Protein AF-A0A3B3Z9Q5-F1 (afdb_monomer_lite)

Foldseek 3Di:
DWADWDFPDDDQWKTKIATDDDPDDFQWKKKWKDLPDDIDIDIGRDRMDMDGRDHGPGDMDMDMDTDHDPPDD

Radius of gyration: 13.24 Å; chains: 1; bounding box: 39×24×32 Å

Sequence (73 aa):
MIHNLTVTGVSTSSMNLSWTKPAGHSSFYTVHWTDGHEPMTETVTETFTGITNLTAGVEYNITVTAVHSTQVS

pLDDT: mean 91.74, std 11.81, range [44.59, 98.62]

InterPro domains:
  IPR003961 Fibronectin type III [PF00041] (3-69)
  IPR003961 Fibronectin type III [PS50853] (1-73)
  IPR003961 Fibronectin type III [SM00060] (1-73)
  IPR003961 Fibronectin type III [cd00063] (3-73)
  IPR013783 Immunoglobulin-like fold [G3DSA:2.60.40.10] (1-73)
  IPR036116 Fibronectin type III superfamily [SSF49265] (3-71)

Secondary structure (DSSP, 8-state):
--EEEEEEEE-SSEEEEEEEPPSS---EEEEEEESSSSPEEEEESSSEEEEE-PPTT---EEEEEEE------

Organism: NCBI:txid409849

Structure (mmCIF, N/CA/C/O backbone):
data_AF-A0A3B3Z9Q5-F1
#
_entry.id   AF-A0A3B3Z9Q5-F1
#
loop_
_atom_site.group_PDB
_atom_site.id
_atom_site.type_symbol
_atom_site.label_atom_id
_atom_site.label_alt_id
_atom_site.label_comp_id
_atom_site.label_asym_id
_atom_site.label_entity_id
_atom_site.label_seq_id
_atom_site.pdbx_PDB_ins_code
_atom_site.Cartn_x
_atom_site.Cartn_y
_atom_site.Cartn_z
_atom_site.occupancy
_atom_site.B_iso_or_equiv
_atom_site.auth_seq_id
_atom_site.auth_comp_id
_atom_site.auth_asym_id
_atom_site.auth_atom_id
_atom_site.pdbx_PDB_model_num
ATOM 1 N N . MET A 1 1 ? 3.810 -0.904 -14.134 1.00 75.94 1 MET A N 1
ATOM 2 C CA . MET A 1 1 ? 2.643 -0.645 -13.260 1.00 75.94 1 MET A CA 1
ATOM 3 C C . MET A 1 1 ? 2.633 -1.707 -12.175 1.00 75.94 1 MET A C 1
ATOM 5 O O . MET A 1 1 ? 2.918 -2.844 -12.510 1.00 75.94 1 MET A O 1
ATOM 9 N N . ILE A 1 2 ? 2.382 -1.362 -10.909 1.00 89.94 2 ILE A N 1
ATOM 10 C CA . ILE A 1 2 ? 2.291 -2.368 -9.835 1.00 89.94 2 ILE A CA 1
ATOM 11 C C . ILE A 1 2 ? 1.095 -3.293 -10.087 1.00 89.94 2 ILE A C 1
ATOM 13 O O . ILE A 1 2 ? 0.042 -2.835 -10.526 1.00 89.94 2 ILE A O 1
ATOM 17 N N . HIS A 1 3 ? 1.262 -4.584 -9.801 1.00 90.31 3 HIS A N 1
ATOM 18 C CA . HIS A 1 3 ? 0.203 -5.584 -9.919 1.00 90.31 3 HIS A CA 1
ATOM 19 C C . HIS A 1 3 ? -0.081 -6.227 -8.559 1.00 90.31 3 HIS A C 1
ATOM 21 O O . HIS A 1 3 ? 0.832 -6.387 -7.751 1.00 90.31 3 HIS A O 1
ATOM 27 N N . ASN A 1 4 ? -1.337 -6.623 -8.32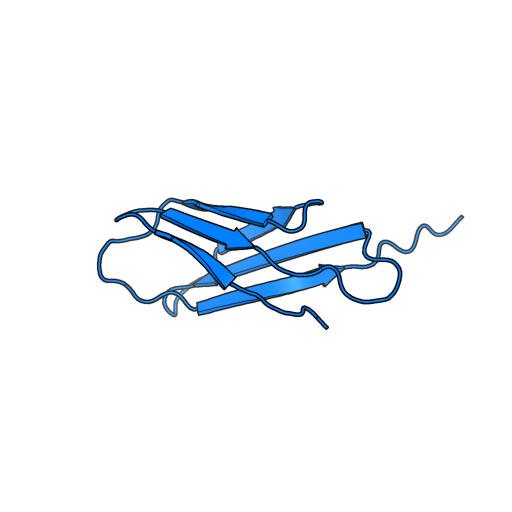7 1.00 94.56 4 ASN A N 1
ATOM 28 C CA . ASN A 1 4 ? -1.776 -7.383 -7.148 1.00 94.56 4 ASN A CA 1
ATOM 29 C C . ASN A 1 4 ? -1.362 -6.769 -5.796 1.00 94.56 4 ASN A C 1
ATOM 31 O O . ASN A 1 4 ? -0.907 -7.491 -4.910 1.00 94.56 4 ASN A O 1
ATOM 35 N N . LEU A 1 5 ? -1.493 -5.447 -5.633 1.00 96.81 5 LEU A N 1
ATOM 36 C CA . LEU A 1 5 ? -1.327 -4.826 -4.318 1.00 96.81 5 LEU A CA 1
ATOM 37 C C . LEU A 1 5 ? -2.422 -5.345 -3.378 1.00 96.81 5 LEU A C 1
ATOM 39 O O . LEU A 1 5 ? -3.609 -5.180 -3.652 1.00 96.81 5 LEU A O 1
ATOM 43 N N . THR A 1 6 ? -2.016 -5.991 -2.291 1.00 97.62 6 THR A N 1
ATOM 44 C CA . THR A 1 6 ? -2.907 -6.664 -1.343 1.00 97.62 6 THR A CA 1
ATOM 45 C C . THR A 1 6 ? -2.483 -6.392 0.093 1.00 97.62 6 THR A C 1
ATOM 47 O O . THR A 1 6 ? -1.293 -6.304 0.401 1.00 97.62 6 THR A O 1
ATOM 50 N N . VAL A 1 7 ? -3.475 -6.293 0.978 1.00 97.81 7 VAL A N 1
ATOM 51 C CA . VAL A 1 7 ? -3.269 -6.284 2.429 1.00 97.81 7 VAL A CA 1
ATOM 52 C C . VAL A 1 7 ? -3.256 -7.732 2.913 1.00 97.81 7 VAL A C 1
ATOM 54 O O . VAL A 1 7 ? -4.219 -8.466 2.703 1.00 97.81 7 VAL A O 1
ATOM 57 N N . THR A 1 8 ? -2.162 -8.154 3.541 1.00 98.19 8 THR A N 1
ATOM 58 C CA . THR A 1 8 ? -1.940 -9.540 3.997 1.00 98.19 8 THR A CA 1
ATOM 59 C C . THR A 1 8 ? -2.101 -9.709 5.504 1.00 98.19 8 THR A C 1
ATOM 61 O O . THR A 1 8 ? -2.205 -10.830 5.997 1.00 98.19 8 THR A O 1
ATOM 64 N N . GLY A 1 9 ? -2.158 -8.605 6.247 1.00 97.75 9 GLY A N 1
ATOM 65 C CA . GLY A 1 9 ? -2.416 -8.591 7.681 1.00 97.75 9 GLY A CA 1
ATOM 66 C C . GLY A 1 9 ? -2.816 -7.197 8.142 1.00 97.75 9 GLY A C 1
ATOM 67 O O . GLY A 1 9 ? -2.349 -6.205 7.588 1.00 97.75 9 GLY A O 1
ATOM 68 N N . VAL A 1 10 ? -3.681 -7.127 9.150 1.00 97.06 10 VAL A N 1
ATOM 69 C CA . VAL A 1 10 ? -4.166 -5.869 9.722 1.00 97.06 10 VAL A CA 1
ATOM 70 C C . VAL A 1 10 ? -4.206 -5.971 11.241 1.00 97.06 10 VAL A C 1
ATOM 72 O O . VAL A 1 10 ? -4.582 -7.001 11.802 1.00 97.06 10 VAL A O 1
ATOM 75 N N . SER A 1 11 ? -3.812 -4.890 11.899 1.00 97.81 11 SER A N 1
ATOM 76 C CA . SER A 1 11 ? -4.017 -4.656 13.322 1.00 97.81 11 SER A CA 1
ATOM 77 C C . SER A 1 11 ? -4.655 -3.281 13.526 1.00 97.81 11 SER A C 1
ATOM 79 O O . SER A 1 11 ? -4.933 -2.557 12.572 1.00 97.81 11 SER A O 1
ATOM 81 N N . THR A 1 12 ? -4.871 -2.891 14.780 1.00 97.56 12 THR A N 1
ATOM 82 C CA . THR A 1 12 ? -5.374 -1.553 15.113 1.00 97.56 12 THR A CA 1
ATOM 83 C C . THR A 1 12 ? -4.390 -0.428 14.784 1.00 97.56 12 THR A C 1
ATOM 85 O O . THR A 1 12 ? -4.805 0.724 14.774 1.00 97.56 12 THR A O 1
ATOM 88 N N . SER A 1 13 ? -3.108 -0.734 14.553 1.00 98.06 13 SER A N 1
ATOM 89 C CA . SER A 1 13 ? -2.060 0.273 14.328 1.00 98.06 13 SER A CA 1
ATOM 90 C C . SER A 1 13 ? -1.076 -0.059 13.204 1.00 98.06 13 SER A C 1
ATOM 92 O O . SER A 1 13 ? -0.093 0.663 13.012 1.00 98.06 13 SER A O 1
ATOM 94 N N . SER A 1 14 ? -1.320 -1.132 12.447 1.00 98.19 14 SER A N 1
ATOM 95 C CA . SER A 1 14 ? -0.451 -1.552 11.349 1.00 98.19 14 SER A CA 1
ATOM 96 C C . SER A 1 14 ? -1.181 -2.337 10.263 1.00 98.19 14 SER A C 1
ATOM 98 O O . SER A 1 14 ? -2.215 -2.963 10.509 1.00 98.19 14 SER A O 1
ATOM 100 N N . MET A 1 15 ? -0.600 -2.338 9.064 1.00 98.31 15 MET A N 1
ATOM 101 C CA . MET A 1 15 ? -1.002 -3.195 7.950 1.00 98.31 15 MET A CA 1
ATOM 102 C C . MET A 1 15 ? 0.233 -3.779 7.269 1.00 98.31 15 MET A C 1
ATOM 104 O O . MET A 1 15 ? 1.213 -3.073 7.042 1.00 98.31 15 MET A O 1
ATOM 108 N N . ASN A 1 16 ? 0.160 -5.055 6.898 1.00 98.62 16 ASN A N 1
ATOM 109 C CA . ASN A 1 16 ? 1.151 -5.699 6.044 1.00 98.62 16 ASN A CA 1
ATOM 110 C C . ASN A 1 16 ? 0.670 -5.650 4.597 1.00 98.62 16 ASN A C 1
ATOM 112 O O . ASN A 1 16 ? -0.468 -6.017 4.298 1.00 98.62 16 ASN A O 1
ATOM 116 N N . LEU A 1 17 ? 1.550 -5.211 3.706 1.00 98.56 17 LEU A N 1
ATOM 117 C CA . LEU A 1 17 ? 1.291 -5.016 2.289 1.00 98.56 17 LEU A CA 1
ATOM 118 C C . LEU A 1 17 ? 2.167 -5.961 1.480 1.00 98.56 17 LEU A C 1
ATOM 120 O O . LEU A 1 17 ? 3.334 -6.165 1.809 1.00 98.56 17 LEU A O 1
ATOM 124 N N . SER A 1 18 ? 1.622 -6.498 0.394 1.00 98.31 18 SER A N 1
ATOM 125 C CA . SER A 1 18 ? 2.397 -7.234 -0.603 1.00 98.31 18 SER A CA 1
ATOM 126 C C . SER A 1 18 ? 1.930 -6.898 -2.011 1.00 98.31 18 SER A C 1
ATOM 128 O O . SER A 1 18 ? 0.763 -6.567 -2.223 1.00 98.31 18 SER A O 1
ATOM 130 N N . TRP A 1 19 ? 2.840 -6.962 -2.976 1.00 97.25 19 TRP A N 1
ATOM 131 C CA . TRP A 1 19 ? 2.541 -6.731 -4.385 1.00 97.25 19 TRP A CA 1
ATOM 132 C C . TRP A 1 19 ? 3.398 -7.615 -5.287 1.00 97.25 19 TRP A C 1
ATOM 134 O O . TRP A 1 19 ? 4.385 -8.215 -4.878 1.00 97.25 19 TRP A O 1
ATOM 144 N N . THR A 1 20 ? 3.023 -7.711 -6.558 1.00 94.81 20 THR A N 1
ATOM 145 C CA . THR A 1 20 ? 3.819 -8.401 -7.576 1.00 94.81 20 THR A CA 1
ATOM 146 C C . THR A 1 20 ? 4.774 -7.415 -8.248 1.00 94.81 20 THR A C 1
ATOM 148 O O . THR A 1 20 ? 4.360 -6.336 -8.687 1.00 94.81 20 THR A O 1
ATOM 151 N N . LYS A 1 21 ? 6.057 -7.794 -8.362 1.00 91.00 21 LYS A N 1
ATOM 152 C CA . LYS A 1 21 ? 7.062 -7.037 -9.126 1.00 91.00 21 LYS A CA 1
ATOM 153 C C . LYS A 1 21 ? 6.570 -6.829 -10.571 1.00 91.00 21 LYS A C 1
ATOM 155 O O . LYS A 1 21 ? 6.188 -7.808 -11.214 1.00 91.00 21 LYS A O 1
ATOM 160 N N . PRO A 1 22 ? 6.574 -5.594 -11.102 1.00 88.56 22 PRO A N 1
ATOM 161 C CA . PRO A 1 22 ? 6.192 -5.356 -12.490 1.00 88.56 22 PRO A CA 1
ATOM 162 C C . PRO A 1 22 ? 7.223 -5.945 -13.461 1.00 88.56 22 PRO A C 1
ATOM 164 O O . PRO A 1 22 ? 8.393 -6.107 -13.116 1.00 88.56 22 PRO A O 1
ATOM 167 N N . ALA A 1 23 ? 6.802 -6.224 -14.698 1.00 84.38 23 ALA A N 1
ATOM 168 C CA . ALA A 1 23 ? 7.723 -6.642 -15.753 1.00 84.38 23 ALA A CA 1
ATOM 169 C C . ALA A 1 23 ? 8.794 -5.562 -16.019 1.00 84.38 23 ALA A C 1
ATOM 171 O O . ALA A 1 23 ? 8.484 -4.369 -16.056 1.00 84.38 23 ALA A O 1
ATOM 172 N N . GLY A 1 24 ? 10.042 -5.991 -16.227 1.00 79.00 24 GLY A N 1
ATOM 173 C CA . GLY A 1 24 ? 11.2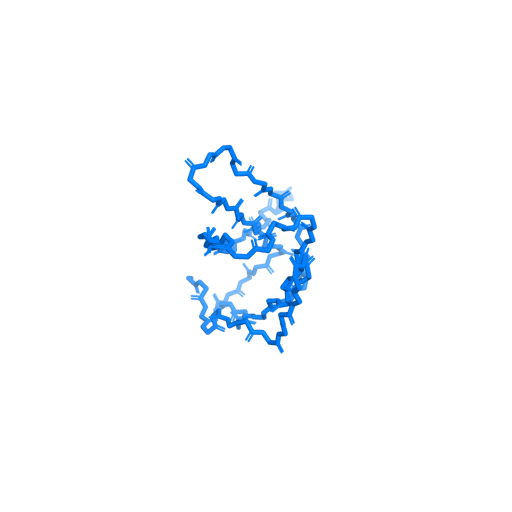03 -5.117 -16.419 1.00 79.00 24 GLY A CA 1
ATOM 174 C C . GLY A 1 24 ? 12.063 -4.950 -15.161 1.00 79.00 24 GLY A C 1
ATOM 175 O O . GLY A 1 24 ? 11.927 -5.673 -14.172 1.00 79.00 24 GLY A O 1
ATOM 176 N N . HIS A 1 25 ? 12.989 -3.995 -15.210 1.00 71.56 25 HIS A N 1
ATOM 177 C CA . HIS A 1 25 ? 13.884 -3.703 -14.097 1.00 71.56 25 HIS A CA 1
ATOM 178 C C . HIS A 1 25 ? 13.225 -2.674 -13.169 1.00 71.56 25 HIS A C 1
ATOM 180 O O . HIS A 1 25 ? 12.990 -1.529 -13.534 1.00 71.56 25 HIS A O 1
ATOM 186 N N . SER A 1 26 ? 12.880 -3.095 -11.957 1.00 74.69 26 SER A N 1
ATOM 187 C CA . SER A 1 26 ? 12.575 -2.192 -10.837 1.00 74.69 26 SER A CA 1
ATOM 188 C C . SER A 1 26 ? 13.657 -2.379 -9.796 1.00 74.69 26 SER A C 1
ATOM 190 O O . SER A 1 26 ? 13.965 -3.532 -9.466 1.00 74.69 26 SER A O 1
ATOM 192 N N . SER A 1 27 ? 14.206 -1.276 -9.301 1.00 83.12 27 SER A N 1
ATOM 193 C CA . SER A 1 27 ? 15.308 -1.295 -8.337 1.00 83.12 27 SER A CA 1
ATOM 194 C C . SER A 1 27 ? 14.799 -1.144 -6.909 1.00 83.12 27 SER A C 1
ATOM 196 O O . SER A 1 27 ? 15.323 -1.776 -6.001 1.00 83.12 27 SER A O 1
ATOM 198 N N . PHE A 1 28 ? 13.753 -0.340 -6.726 1.00 92.81 28 PHE A N 1
ATOM 199 C CA . PHE A 1 28 ? 13.083 -0.124 -5.450 1.00 92.81 28 PHE A CA 1
ATOM 200 C C . PHE A 1 28 ? 11.645 0.351 -5.680 1.00 92.81 28 PHE A C 1
ATOM 202 O O . PHE A 1 28 ? 11.218 0.600 -6.814 1.00 92.81 28 PHE A O 1
ATOM 209 N N . TYR A 1 29 ? 10.895 0.454 -4.594 1.00 95.31 29 TYR A N 1
ATOM 210 C CA . TYR A 1 29 ? 9.508 0.878 -4.565 1.00 95.31 29 TYR A CA 1
ATOM 211 C C . TYR A 1 29 ? 9.340 1.993 -3.548 1.00 95.31 29 TYR A C 1
ATOM 213 O O . TYR A 1 29 ? 9.967 1.970 -2.491 1.00 95.31 29 TYR A O 1
ATOM 221 N N . THR A 1 30 ? 8.459 2.933 -3.853 1.00 96.56 30 THR A N 1
ATOM 222 C CA . THR A 1 30 ? 8.025 3.960 -2.910 1.00 96.56 30 THR A CA 1
ATOM 223 C C . THR A 1 30 ? 6.578 3.681 -2.527 1.00 96.56 30 THR A C 1
ATOM 225 O O . THR A 1 30 ? 5.708 3.589 -3.398 1.00 96.56 30 THR A O 1
ATOM 228 N N . VAL A 1 31 ? 6.333 3.504 -1.233 1.00 97.75 31 VAL A N 1
ATOM 229 C CA . VAL A 1 31 ? 5.023 3.227 -0.640 1.00 97.75 31 VAL A CA 1
ATOM 230 C C . VAL A 1 31 ? 4.529 4.502 0.023 1.00 97.75 31 VAL A C 1
ATOM 232 O O . VAL A 1 31 ? 5.225 5.065 0.861 1.00 97.75 31 VAL A O 1
ATOM 235 N N . H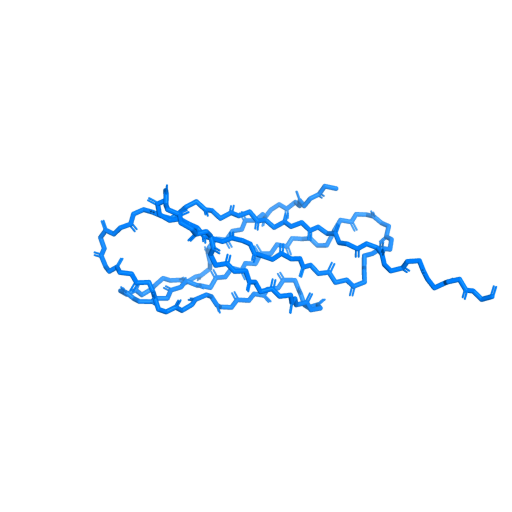IS A 1 32 ? 3.341 4.953 -0.361 1.00 97.56 32 HIS A N 1
ATOM 236 C CA . HIS A 1 32 ? 2.671 6.124 0.192 1.00 97.56 32 HIS A CA 1
ATOM 237 C C . HIS A 1 32 ? 1.383 5.685 0.879 1.00 97.56 32 HIS A C 1
ATOM 239 O O . HIS A 1 32 ? 0.625 4.904 0.298 1.00 97.56 32 HIS A O 1
ATOM 245 N N . TRP A 1 33 ? 1.110 6.212 2.071 1.00 97.94 33 TRP A N 1
ATOM 246 C CA . TRP A 1 33 ? -0.179 6.035 2.735 1.00 97.94 33 TRP A CA 1
ATOM 247 C C . TRP A 1 33 ? -0.653 7.328 3.397 1.00 97.94 33 TRP A C 1
ATOM 249 O O . TRP A 1 33 ? 0.143 8.087 3.947 1.00 97.94 33 TRP A O 1
ATOM 259 N N . THR A 1 34 ? -1.955 7.592 3.318 1.00 97.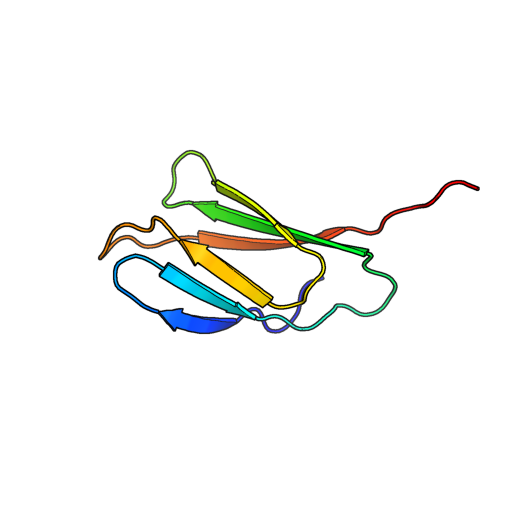62 34 THR A N 1
ATOM 260 C CA . THR A 1 34 ? -2.588 8.803 3.860 1.00 97.62 34 THR A CA 1
ATOM 261 C C . THR A 1 34 ? -4.032 8.527 4.268 1.00 97.62 34 THR A C 1
ATOM 263 O O . THR A 1 34 ? -4.717 7.738 3.620 1.00 97.62 34 THR A O 1
ATOM 266 N N . ASP A 1 35 ? -4.499 9.195 5.318 1.00 97.06 35 ASP A N 1
ATOM 267 C CA . ASP A 1 35 ? -5.902 9.264 5.749 1.00 97.06 35 ASP A CA 1
ATOM 268 C C . ASP A 1 35 ? -6.659 10.466 5.140 1.00 97.06 35 ASP A C 1
ATOM 270 O O . ASP A 1 35 ? -7.753 10.816 5.578 1.00 97.06 35 ASP A O 1
ATOM 274 N N . GLY A 1 36 ? -6.083 11.108 4.118 1.00 95.69 36 GLY A N 1
ATOM 275 C CA . GLY A 1 36 ? -6.596 12.336 3.502 1.00 95.69 36 GLY A CA 1
ATOM 276 C C . GLY A 1 36 ? -5.804 13.592 3.877 1.00 95.69 36 GLY A C 1
ATOM 277 O O . GLY A 1 36 ? -6.057 14.656 3.312 1.00 95.69 36 GLY A O 1
ATOM 278 N N . HIS A 1 37 ? -4.830 13.471 4.783 1.00 93.56 37 HIS A N 1
ATOM 279 C CA . HIS A 1 37 ? -3.873 14.520 5.134 1.00 93.56 37 HIS A CA 1
ATOM 280 C C . HIS A 1 37 ? -2.492 14.283 4.493 1.00 93.56 37 HIS A C 1
ATOM 282 O O . HIS A 1 37 ? -2.371 13.637 3.447 1.00 93.56 37 HIS A O 1
ATOM 288 N N . GLU A 1 38 ? -1.442 14.838 5.102 1.00 94.12 38 GLU A N 1
ATOM 289 C CA . GLU A 1 38 ? -0.062 14.666 4.654 1.00 94.12 38 GLU A CA 1
ATOM 290 C C . GLU A 1 38 ? 0.304 13.175 4.573 1.00 94.12 38 GLU A C 1
ATOM 292 O O . GLU A 1 38 ? 0.149 12.445 5.557 1.00 94.12 38 GLU A O 1
ATOM 297 N N . PRO A 1 39 ? 0.769 12.692 3.408 1.00 93.56 39 PRO A N 1
ATOM 298 C CA . PRO A 1 39 ? 1.095 11.290 3.237 1.00 93.56 39 PRO A CA 1
ATOM 299 C C . PRO A 1 39 ? 2.393 10.936 3.957 1.00 93.56 39 PRO A C 1
ATOM 301 O O . PRO A 1 39 ? 3.416 11.610 3.820 1.00 93.56 39 PRO A O 1
ATOM 304 N N . MET A 1 40 ? 2.388 9.789 4.627 1.00 96.88 40 MET A N 1
ATOM 305 C CA . MET A 1 40 ? 3.627 9.116 4.987 1.00 96.88 40 MET A CA 1
ATOM 306 C C . MET A 1 40 ? 4.194 8.389 3.769 1.00 96.88 40 MET A C 1
ATOM 308 O O . MET A 1 40 ? 3.467 7.990 2.856 1.00 96.88 40 MET A O 1
ATOM 312 N N . THR A 1 41 ? 5.517 8.242 3.750 1.00 97.31 41 THR A N 1
ATOM 313 C CA . THR A 1 41 ? 6.242 7.620 2.644 1.00 97.31 41 THR A CA 1
ATOM 314 C C . THR A 1 41 ? 7.370 6.737 3.161 1.00 97.31 41 THR A C 1
ATOM 316 O O . THR A 1 41 ? 8.099 7.121 4.074 1.00 97.31 41 THR A O 1
ATOM 319 N N . GLU A 1 42 ? 7.553 5.581 2.531 1.00 97.00 42 GLU A N 1
ATOM 320 C CA . GLU A 1 42 ? 8.675 4.673 2.764 1.00 97.00 42 GLU A CA 1
ATOM 321 C C . GLU A 1 42 ? 9.254 4.202 1.424 1.00 97.00 42 GLU A C 1
ATOM 323 O O . GLU A 1 42 ? 8.524 4.019 0.450 1.00 97.00 42 GLU A O 1
ATOM 328 N N . THR A 1 43 ? 10.573 4.005 1.358 1.00 97.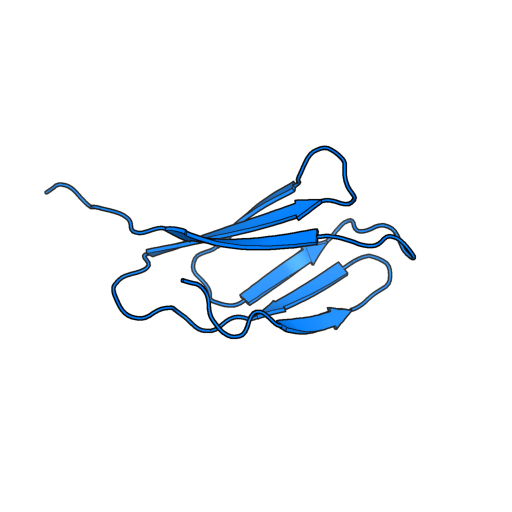06 43 THR A N 1
ATOM 329 C CA . THR A 1 43 ? 11.231 3.375 0.204 1.00 97.06 43 THR A CA 1
ATOM 330 C C . THR A 1 43 ? 11.755 2.002 0.595 1.00 97.06 43 THR A C 1
ATOM 332 O O . THR A 1 43 ? 12.509 1.883 1.557 1.00 97.06 43 THR A O 1
ATOM 335 N N . VAL A 1 44 ? 11.392 0.977 -0.175 1.00 96.56 44 VAL A N 1
ATOM 336 C CA . VAL A 1 44 ? 11.761 -0.422 0.078 1.00 96.56 44 VAL A CA 1
ATOM 337 C C . VAL A 1 44 ? 12.282 -1.094 -1.189 1.00 96.56 44 VAL A C 1
ATOM 339 O O . VAL A 1 44 ? 11.911 -0.727 -2.302 1.00 96.56 44 VAL A O 1
ATOM 342 N N . THR A 1 45 ? 13.143 -2.097 -1.045 1.00 94.88 45 THR A N 1
ATOM 343 C CA . THR A 1 45 ? 13.631 -2.914 -2.175 1.00 94.88 45 THR A CA 1
ATOM 344 C C . THR A 1 45 ? 12.789 -4.165 -2.399 1.00 94.88 45 THR A C 1
ATOM 346 O O . THR A 1 45 ? 12.718 -4.679 -3.516 1.00 94.88 45 THR A O 1
ATOM 349 N N . GLU A 1 46 ? 12.134 -4.637 -1.341 1.00 96.19 46 GLU A N 1
ATOM 350 C CA . GLU A 1 46 ? 11.288 -5.823 -1.356 1.00 96.19 46 GLU A CA 1
ATOM 351 C C . GLU A 1 46 ? 9.910 -5.548 -1.963 1.00 96.19 46 GLU A C 1
ATOM 353 O O . GLU A 1 46 ? 9.497 -4.409 -2.166 1.00 96.19 46 GLU A O 1
ATOM 358 N N . THR A 1 47 ? 9.181 -6.623 -2.261 1.00 96.56 47 THR A N 1
ATOM 359 C CA . THR A 1 47 ? 7.804 -6.563 -2.795 1.00 96.56 47 THR A CA 1
ATOM 360 C C . THR A 1 47 ? 6.729 -6.651 -1.708 1.00 96.56 47 THR A C 1
ATOM 362 O O . THR A 1 47 ? 5.571 -6.975 -1.971 1.00 96.56 47 THR A O 1
ATOM 365 N N . PHE A 1 48 ? 7.126 -6.373 -0.470 1.00 97.81 48 PHE A N 1
ATOM 366 C CA . PHE A 1 48 ? 6.267 -6.318 0.699 1.00 97.81 48 PHE A CA 1
ATOM 367 C C . PHE A 1 48 ? 6.825 -5.301 1.698 1.00 97.81 48 PHE A C 1
ATOM 369 O O . PHE A 1 48 ? 8.028 -5.045 1.726 1.00 97.81 48 PHE A O 1
ATOM 376 N N . THR A 1 49 ? 5.953 -4.730 2.523 1.00 98.44 49 THR A N 1
ATOM 377 C CA . THR A 1 49 ? 6.345 -3.925 3.688 1.00 98.44 49 THR A CA 1
ATOM 378 C C . THR A 1 49 ? 5.236 -3.938 4.738 1.00 98.44 49 THR A C 1
ATOM 380 O O . THR A 1 49 ? 4.089 -4.272 4.433 1.00 98.44 49 THR A O 1
ATOM 383 N N . GLY A 1 50 ? 5.571 -3.575 5.973 1.00 98.25 50 GLY A N 1
ATOM 384 C CA . GLY A 1 50 ? 4.602 -3.291 7.025 1.00 98.25 50 GLY A CA 1
ATOM 385 C C . GLY A 1 50 ? 4.541 -1.791 7.287 1.00 98.25 50 GLY A C 1
ATOM 386 O O . GLY A 1 50 ? 5.537 -1.207 7.699 1.00 98.25 50 GLY A O 1
ATOM 387 N N . ILE A 1 51 ? 3.370 -1.179 7.111 1.00 98.00 51 ILE A N 1
ATOM 388 C CA . ILE A 1 51 ? 3.138 0.205 7.539 1.00 98.00 51 ILE A CA 1
ATOM 389 C C . ILE A 1 51 ? 2.637 0.213 8.985 1.00 98.00 51 ILE A C 1
ATOM 391 O O . ILE A 1 51 ? 1.858 -0.650 9.397 1.00 98.00 51 ILE A O 1
ATOM 395 N N . THR A 1 52 ? 3.107 1.174 9.775 1.00 97.00 52 THR A N 1
ATOM 396 C CA . THR A 1 52 ? 2.835 1.277 11.219 1.00 97.00 52 THR A CA 1
ATOM 397 C C . THR A 1 52 ? 2.373 2.686 11.591 1.00 97.00 52 THR A C 1
ATOM 399 O O . THR A 1 52 ? 2.293 3.563 10.730 1.00 97.00 52 THR A O 1
ATOM 402 N N . ASN A 1 53 ? 2.061 2.904 12.873 1.00 95.62 53 ASN A N 1
ATOM 403 C CA . ASN A 1 53 ? 1.532 4.166 13.407 1.00 95.62 53 ASN A CA 1
ATOM 404 C C . ASN A 1 53 ? 0.189 4.574 12.785 1.00 95.62 53 ASN A C 1
ATOM 406 O O . ASN A 1 53 ? -0.085 5.758 12.601 1.00 95.62 53 ASN A O 1
ATOM 410 N N . LEU A 1 54 ? -0.648 3.586 12.463 1.00 97.44 54 LEU A N 1
ATOM 411 C CA . LEU A 1 54 ? -2.007 3.829 11.994 1.00 97.44 54 LEU A CA 1
ATOM 412 C C . LEU A 1 54 ? -2.954 4.074 13.173 1.00 97.44 54 LEU A C 1
ATOM 414 O O . LEU A 1 54 ? -2.755 3.545 14.270 1.00 97.44 54 LEU A O 1
ATOM 418 N N . THR A 1 55 ? -4.010 4.841 12.925 1.00 97.38 55 THR A N 1
ATOM 419 C CA . THR A 1 55 ? -5.097 5.054 13.884 1.00 97.38 55 THR A CA 1
ATOM 420 C C . THR A 1 55 ? -6.216 4.045 13.635 1.00 97.38 55 THR A C 1
ATOM 422 O O . THR A 1 55 ? -6.676 3.870 12.507 1.00 97.38 55 THR A O 1
ATOM 425 N N . ALA A 1 56 ? -6.682 3.379 14.692 1.00 97.88 56 ALA A N 1
ATOM 426 C CA . ALA A 1 56 ? -7.759 2.402 14.591 1.00 97.88 56 ALA A CA 1
ATOM 427 C C . ALA A 1 56 ? -9.066 3.049 14.098 1.00 97.88 56 ALA A C 1
ATOM 429 O O . ALA A 1 56 ? -9.467 4.103 14.587 1.00 97.88 56 ALA A O 1
ATOM 430 N N . GLY A 1 57 ? -9.753 2.387 13.163 1.00 96.94 57 GLY A N 1
ATOM 431 C CA . GLY A 1 57 ? -11.021 2.870 12.602 1.00 96.94 57 GLY A CA 1
ATOM 432 C C . GLY A 1 57 ? -10.882 3.972 11.548 1.00 96.94 57 GLY A C 1
ATOM 433 O O . GLY A 1 57 ? -11.900 4.480 11.087 1.00 96.94 57 GLY A O 1
ATOM 434 N N . VAL A 1 58 ? -9.654 4.323 11.153 1.00 97.06 58 VAL A N 1
ATOM 435 C CA . VAL A 1 58 ? -9.374 5.271 10.069 1.00 97.06 58 VAL A CA 1
ATOM 436 C C . VAL A 1 58 ? -9.115 4.515 8.767 1.00 97.06 58 VAL A C 1
ATOM 438 O O . VAL A 1 58 ? -8.420 3.497 8.748 1.00 97.06 58 VAL A O 1
ATOM 441 N N . GLU A 1 59 ? -9.690 5.013 7.676 1.00 97.00 59 GLU A N 1
ATOM 442 C CA . GLU A 1 59 ? -9.425 4.517 6.330 1.00 97.00 59 GLU A CA 1
ATOM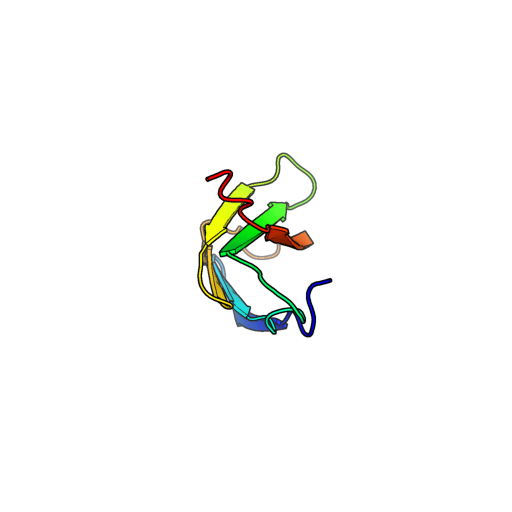 443 C C . GLU A 1 59 ? -8.149 5.160 5.780 1.00 97.00 59 GLU A C 1
ATOM 445 O O . GLU A 1 59 ? -7.977 6.375 5.853 1.00 97.00 59 GLU A O 1
ATOM 450 N N . TYR A 1 60 ? -7.261 4.342 5.215 1.00 97.81 60 TYR A N 1
ATOM 451 C CA . TYR A 1 60 ? -6.018 4.802 4.606 1.00 97.81 60 TYR A CA 1
ATOM 452 C C . TYR A 1 60 ? -5.993 4.459 3.118 1.00 97.81 60 TYR A C 1
ATOM 454 O O . TYR A 1 60 ? -6.207 3.310 2.726 1.00 97.81 60 TYR A O 1
ATOM 462 N N . ASN A 1 61 ? -5.651 5.444 2.291 1.00 97.81 61 ASN A N 1
ATOM 463 C CA . ASN A 1 61 ? -5.347 5.253 0.880 1.00 97.81 61 ASN A CA 1
ATOM 464 C C . ASN A 1 61 ? -3.874 4.900 0.719 1.00 97.81 61 ASN A C 1
ATOM 466 O O . ASN A 1 61 ? -3.009 5.653 1.162 1.00 97.81 61 ASN A O 1
ATOM 470 N N . ILE A 1 62 ? -3.594 3.775 0.064 1.00 97.75 62 ILE A N 1
ATOM 471 C CA . ILE A 1 62 ? -2.241 3.238 -0.095 1.00 97.75 62 ILE A CA 1
ATOM 472 C C . ILE A 1 62 ? -1.885 3.192 -1.577 1.00 97.75 62 ILE A C 1
ATOM 474 O O . ILE A 1 62 ? -2.617 2.627 -2.388 1.00 97.75 62 ILE A O 1
ATOM 478 N N . THR A 1 63 ? -0.733 3.757 -1.931 1.00 96.75 63 THR A N 1
ATOM 479 C CA . THR A 1 63 ? -0.183 3.727 -3.290 1.00 96.75 63 THR A CA 1
ATOM 480 C C . THR A 1 63 ? 1.230 3.167 -3.264 1.00 96.75 63 THR A C 1
ATOM 482 O O . THR A 1 63 ? 2.035 3.538 -2.415 1.00 96.75 63 THR A O 1
ATOM 485 N N . VAL A 1 64 ? 1.552 2.298 -4.221 1.00 96.62 64 VAL A N 1
ATOM 486 C CA . VAL A 1 64 ? 2.914 1.789 -4.421 1.00 96.62 64 VAL A CA 1
ATOM 487 C C . VAL A 1 64 ? 3.381 2.172 -5.818 1.00 96.62 64 VAL A C 1
ATOM 489 O O . VAL A 1 64 ? 2.691 1.912 -6.806 1.00 96.62 64 VAL A O 1
ATOM 492 N N . THR A 1 65 ? 4.572 2.757 -5.901 1.00 94.50 65 THR A N 1
ATOM 493 C CA . THR A 1 65 ? 5.209 3.164 -7.156 1.00 94.50 65 THR A CA 1
ATOM 494 C C . THR A 1 65 ? 6.512 2.398 -7.336 1.00 94.50 65 THR A C 1
ATOM 496 O O . THR A 1 65 ? 7.355 2.391 -6.447 1.00 94.50 65 THR A O 1
ATOM 499 N N . ALA A 1 66 ? 6.698 1.752 -8.489 1.00 93.50 66 ALA A N 1
ATOM 500 C CA . ALA A 1 66 ? 7.980 1.148 -8.849 1.00 93.50 66 ALA A CA 1
ATOM 501 C C . ALA A 1 66 ? 8.923 2.213 -9.415 1.00 93.50 66 ALA A C 1
ATOM 503 O O . ALA A 1 66 ? 8.540 2.947 -10.328 1.00 93.50 66 ALA A O 1
ATOM 504 N N . VAL A 1 67 ? 10.158 2.249 -8.920 1.00 89.62 67 VAL A N 1
ATOM 505 C CA . VAL A 1 67 ? 11.191 3.176 -9.381 1.00 89.62 67 VAL A CA 1
ATOM 506 C C . VAL A 1 67 ? 12.340 2.389 -10.004 1.00 89.62 67 VAL A C 1
ATOM 508 O O . VAL A 1 67 ? 12.850 1.405 -9.456 1.00 89.62 67 VAL A O 1
ATOM 511 N N . HIS A 1 68 ? 12.736 2.817 -11.197 1.00 83.31 68 HIS A N 1
ATOM 512 C CA . HIS A 1 68 ? 13.883 2.267 -11.898 1.00 83.31 68 HIS A CA 1
ATOM 513 C C . HIS A 1 68 ? 15.107 3.131 -11.593 1.00 83.31 68 HIS A C 1
ATOM 515 O O . HIS A 1 68 ? 15.106 4.323 -11.896 1.00 83.31 68 HIS A O 1
ATOM 521 N N . SER A 1 69 ? 16.155 2.555 -10.998 1.00 67.38 69 SER A N 1
ATOM 522 C CA . SER A 1 69 ? 17.429 3.264 -10.879 1.00 67.38 69 SER A CA 1
ATOM 523 C C . SER A 1 69 ? 18.145 3.199 -12.225 1.00 67.38 69 SER A C 1
ATOM 525 O O . SER A 1 69 ? 18.712 2.166 -12.582 1.00 67.38 69 SER A O 1
ATOM 527 N N . THR A 1 70 ? 18.159 4.289 -12.981 1.00 61.28 70 THR A N 1
ATOM 528 C CA . THR A 1 70 ? 19.117 4.421 -14.080 1.00 61.28 70 THR A CA 1
ATOM 529 C C . THR A 1 70 ? 20.491 4.669 -13.466 1.00 61.28 70 THR A C 1
ATOM 531 O O . THR A 1 70 ? 20.795 5.789 -13.060 1.00 61.28 70 THR A O 1
ATOM 534 N N . GLN A 1 71 ? 21.319 3.633 -13.352 1.00 46.94 71 GLN A N 1
ATOM 535 C CA . GLN A 1 71 ? 22.745 3.845 -13.140 1.00 46.94 71 GLN A CA 1
ATOM 536 C C . GLN A 1 71 ? 23.301 4.399 -14.455 1.00 46.94 71 GLN A C 1
ATOM 538 O O . GLN A 1 71 ? 23.354 3.682 -15.451 1.00 46.94 71 GLN A O 1
ATOM 543 N N . VAL A 1 72 ? 23.638 5.689 -14.484 1.00 44.59 72 VAL A N 1
ATOM 544 C CA . VAL A 1 72 ? 24.442 6.242 -15.576 1.00 44.59 72 VAL A CA 1
ATOM 545 C C . VAL A 1 72 ? 25.880 5.827 -15.281 1.00 44.59 72 VAL A C 1
ATOM 547 O O . VAL A 1 72 ? 26.473 6.308 -14.316 1.00 44.59 72 VAL A O 1
ATOM 550 N N . SER A 1 73 ? 26.377 4.852 -16.038 1.00 52.66 73 SER A N 1
ATOM 551 C CA . SER A 1 73 ? 27.800 4.512 -16.138 1.00 52.66 73 SER A CA 1
ATOM 552 C C . SER A 1 73 ? 28.523 5.486 -17.053 1.00 52.66 73 SER A C 1
ATOM 554 O O . SER A 1 73 ? 27.931 5.786 -18.116 1.00 52.66 73 SER A O 1
#